Protein AF-A0A8T4D9L7-F1 (afdb_monomer)

Secondary structure (DSSP, 8-state):
--EEEEE-TTS-EEEEES--SS-S-EEEE-HHHHHHHHHH--HHHHHHHHHTTSEEEE--SHHHHHHHHHHHHT--

Solvent-accessible surface area (backbone atoms only — not comparable to full-atom values): 4511 Å² total; per-residue (Å²): 141,54,66,37,76,47,79,46,94,88,72,49,74,46,83,41,83,40,81,64,95,79,53,43,58,46,79,50,57,54,69,68,57,53,49,50,48,68,70,66,30,41,37,67,58,48,53,48,37,44,72,74,59,57,30,48,78,48,49,85,32,72,68,23,43,54,51,53,52,53,54,53,69,72,27,96

Mean predicted aligned error: 3.5 Å

Sequence (76 aa):
ECYHFIFQKDGSVVLCPGLHSKPDVNLTGAYDEVLHLLQTRDKKLFELDQRIGKITITTPTFKGREAVIKLREMFL

Foldseek 3Di:
DDWDWDQDPVRDIDIDPDDDPDDQKDKDADPVLVVVCLVQLALVSVVVCCVVVNMDMDGPDPVSVVVVVVSSVSRD

pLDDT: mean 91.27, std 4.41, range [70.88, 96.81]

Nearest PDB structures (foldseek):
  6h6o-assembly1_A  TM=7.128E-01  e=3.224E-02  Escherichia coli K-12
  3cnu-assembly1_A-2  TM=6.927E-01  e=1.713E-01  Archaeoglobus fulgidus DSM 4304
  8rja-assembly2_E  TM=4.919E-01  e=5.528E+00  Candidatus Methanoperedenaceae archaeon GB50

Structure (mmCIF, N/CA/C/O backbone):
data_AF-A0A8T4D9L7-F1
#
_entry.id   AF-A0A8T4D9L7-F1
#
loop_
_atom_site.group_PDB
_atom_site.id
_atom_site.type_symbol
_atom_site.label_atom_id
_atom_site.label_alt_id
_atom_site.label_comp_id
_atom_site.label_asym_id
_atom_site.label_entity_id
_atom_site.label_seq_id
_atom_site.pdbx_PDB_ins_code
_atom_site.Cartn_x
_atom_site.Cartn_y
_atom_site.Cartn_z
_atom_site.occupancy
_atom_site.B_iso_or_equiv
_atom_site.auth_seq_id
_atom_site.auth_comp_id
_atom_site.auth_asym_id
_atom_site.auth_atom_id
_atom_site.pdbx_PDB_model_num
ATOM 1 N N . GLU A 1 1 ? -8.206 -11.331 -5.469 1.00 75.81 1 GLU A N 1
ATOM 2 C CA . GLU A 1 1 ? -7.290 -11.002 -6.584 1.00 75.81 1 GLU A CA 1
ATOM 3 C C . GLU A 1 1 ? -6.273 -9.980 -6.103 1.00 75.81 1 GLU A C 1
ATOM 5 O O . GLU A 1 1 ? -6.594 -9.227 -5.192 1.00 75.81 1 GLU A O 1
ATOM 10 N N . CYS A 1 2 ? -5.069 -9.971 -6.672 1.00 86.88 2 CYS A N 1
ATOM 11 C CA . CYS A 1 2 ? -4.027 -9.001 -6.330 1.00 86.88 2 CYS A CA 1
ATOM 12 C C . CYS A 1 2 ? -3.668 -8.198 -7.573 1.00 86.88 2 CYS A C 1
ATOM 14 O O . CYS A 1 2 ? -3.669 -8.742 -8.677 1.00 86.88 2 CYS A O 1
ATOM 16 N N . TYR 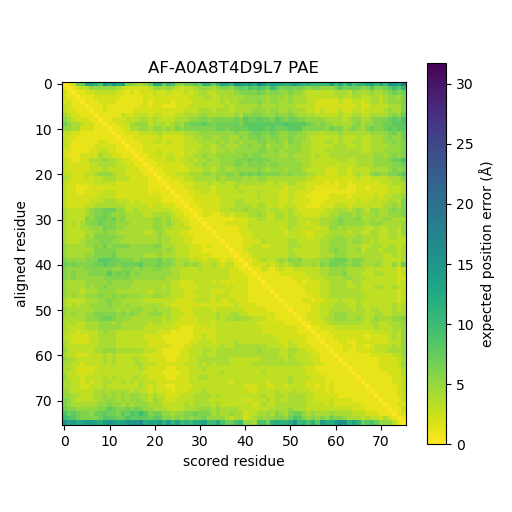A 1 3 ? -3.325 -6.934 -7.373 1.00 92.31 3 TYR A N 1
ATOM 17 C CA . TYR A 1 3 ? -2.932 -6.016 -8.430 1.00 92.31 3 TYR A CA 1
ATOM 18 C C . TYR A 1 3 ? -1.762 -5.168 -7.947 1.00 92.31 3 TYR A C 1
ATOM 20 O O . TYR A 1 3 ? -1.597 -4.958 -6.743 1.00 92.31 3 TYR A O 1
ATOM 28 N N . HIS A 1 4 ? -0.973 -4.649 -8.878 1.00 94.44 4 HIS A N 1
ATOM 29 C CA . HIS A 1 4 ? 0.032 -3.644 -8.570 1.00 94.44 4 HIS A CA 1
ATOM 30 C C . HIS A 1 4 ? 0.003 -2.504 -9.579 1.00 94.44 4 HIS A C 1
ATOM 32 O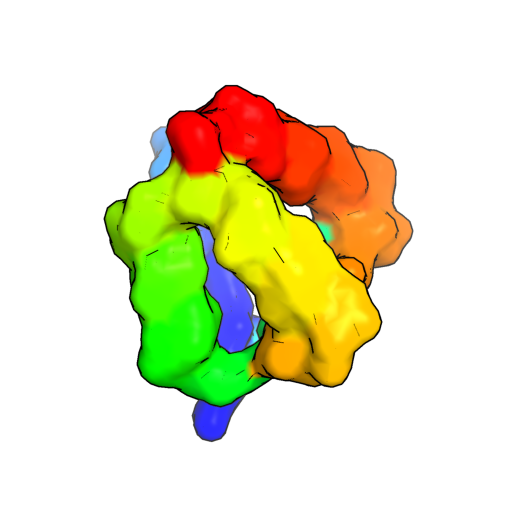 O . HIS A 1 4 ? -0.332 -2.683 -10.751 1.00 94.44 4 HIS A O 1
ATOM 38 N N . PHE A 1 5 ? 0.380 -1.328 -9.090 1.00 94.62 5 PHE A N 1
ATOM 39 C CA . PHE A 1 5 ? 0.464 -0.105 -9.870 1.00 94.62 5 PHE A CA 1
ATOM 40 C C . PHE A 1 5 ? 1.929 0.280 -10.057 1.00 94.62 5 PHE A C 1
ATOM 42 O O . PHE A 1 5 ? 2.700 0.292 -9.094 1.00 94.62 5 PHE A O 1
ATOM 49 N N . ILE A 1 6 ? 2.307 0.619 -11.286 1.00 95.06 6 ILE A N 1
ATOM 50 C CA . ILE A 1 6 ? 3.631 1.151 -11.613 1.00 95.06 6 ILE A CA 1
ATOM 51 C C . ILE A 1 6 ? 3.463 2.608 -12.029 1.00 95.06 6 ILE A C 1
ATOM 53 O O . ILE A 1 6 ? 2.892 2.898 -13.077 1.00 95.06 6 ILE A O 1
ATOM 57 N N . PHE A 1 7 ? 3.980 3.514 -11.201 1.00 93.06 7 PHE A N 1
ATOM 58 C CA . PHE A 1 7 ? 4.019 4.948 -11.476 1.00 93.06 7 PHE A CA 1
ATOM 59 C C . PHE A 1 7 ? 5.274 5.272 -12.285 1.00 93.06 7 PHE A C 1
ATOM 61 O O . PHE A 1 7 ? 6.399 5.074 -11.811 1.00 93.06 7 PHE A O 1
ATOM 68 N N . GLN A 1 8 ? 5.082 5.747 -13.510 1.00 94.12 8 GLN A N 1
ATOM 69 C CA . GLN A 1 8 ? 6.159 6.065 -14.435 1.00 94.12 8 GLN A CA 1
ATOM 70 C C . GLN A 1 8 ? 6.634 7.515 -14.275 1.00 94.12 8 GLN A C 1
ATOM 72 O O . GLN A 1 8 ? 5.961 8.364 -13.692 1.00 94.12 8 GLN A O 1
ATOM 77 N N . LYS A 1 9 ? 7.831 7.810 -14.795 1.00 91.56 9 LYS A N 1
ATOM 78 C CA . LYS A 1 9 ? 8.428 9.155 -14.714 1.00 91.56 9 LYS A CA 1
ATOM 79 C C . LYS A 1 9 ? 7.659 10.207 -15.516 1.00 91.56 9 LYS A C 1
ATOM 81 O O . LYS A 1 9 ? 7.758 11.383 -15.189 1.00 91.56 9 LYS A O 1
ATOM 86 N N . ASP A 1 10 ? 6.928 9.789 -16.544 1.00 94.06 10 ASP A N 1
ATOM 87 C CA . ASP A 1 10 ? 6.081 10.651 -17.373 1.00 94.06 10 ASP A CA 1
ATOM 88 C C . ASP A 1 10 ? 4.714 10.951 -16.727 1.00 94.06 10 ASP A C 1
ATOM 90 O O . ASP A 1 10 ? 3.897 11.659 -17.308 1.00 94.06 10 ASP A O 1
ATOM 94 N N . GLY A 1 11 ? 4.468 10.431 -15.519 1.00 91.44 11 GLY A N 1
ATOM 95 C CA . GLY A 1 11 ? 3.216 10.598 -14.786 1.00 91.44 11 GLY A CA 1
ATOM 96 C C . GLY A 1 11 ? 2.148 9.558 -15.126 1.00 91.44 11 GLY A C 1
ATOM 97 O O . GLY A 1 11 ? 1.092 9.562 -14.493 1.00 91.44 11 GLY A O 1
ATOM 98 N N . SER A 1 12 ? 2.402 8.649 -16.071 1.00 95.75 12 SER A N 1
ATOM 99 C CA . SER A 1 12 ? 1.477 7.557 -16.367 1.00 95.75 12 SER A CA 1
ATOM 100 C C . SER A 1 12 ? 1.475 6.495 -15.259 1.00 95.75 12 SER A C 1
ATOM 102 O O . SER A 1 12 ? 2.448 6.318 -14.515 1.00 95.75 12 SER A O 1
ATOM 104 N N . VAL A 1 13 ? 0.354 5.777 -15.138 1.00 95.94 13 VAL A N 1
ATOM 105 C CA . VAL A 1 13 ? 0.184 4.678 -14.182 1.00 95.94 13 VAL A CA 1
ATOM 106 C C . VAL A 1 13 ? -0.227 3.426 -14.936 1.00 95.94 13 VAL A C 1
ATOM 108 O O . VAL A 1 13 ? -1.229 3.423 -15.647 1.00 95.94 13 VAL A O 1
ATOM 111 N N . VAL A 1 14 ? 0.535 2.350 -14.757 1.00 96.81 14 VAL A N 1
ATOM 112 C CA . VAL A 1 14 ? 0.214 1.035 -15.321 1.00 96.81 14 VAL A CA 1
ATOM 113 C C . VAL A 1 14 ? -0.377 0.156 -14.231 1.00 96.81 14 VAL A C 1
ATOM 115 O O . VAL A 1 14 ? 0.234 -0.008 -13.176 1.00 96.81 14 VAL A O 1
ATOM 118 N N . LEU A 1 15 ? -1.552 -0.413 -14.498 1.00 95.56 15 LEU A N 1
ATOM 119 C CA . LEU A 1 15 ? -2.179 -1.437 -13.668 1.00 95.56 15 LEU A CA 1
ATOM 120 C C . LEU A 1 15 ? -1.811 -2.820 -14.208 1.00 95.56 15 LEU A C 1
ATOM 122 O O . LEU A 1 15 ? -2.090 -3.133 -15.364 1.00 95.56 15 LEU A O 1
ATOM 126 N N . CYS A 1 16 ? -1.237 -3.653 -13.349 1.00 95.88 16 CYS A N 1
ATOM 127 C CA . CYS A 1 16 ? -0.859 -5.019 -13.675 1.00 95.88 16 CYS A CA 1
ATOM 128 C C . CYS A 1 16 ? -1.558 -6.007 -12.728 1.00 95.88 16 CYS A C 1
ATOM 130 O O . CYS A 1 16 ? -1.617 -5.754 -11.519 1.00 95.88 16 CYS A O 1
ATOM 132 N N . PRO A 1 17 ? -2.052 -7.152 -13.231 1.00 95.81 17 PRO A N 1
ATOM 133 C CA . PRO A 1 17 ? -2.534 -8.225 -12.374 1.00 95.81 17 PRO A CA 1
ATOM 134 C C . PRO A 1 17 ? -1.370 -8.896 -11.628 1.00 95.81 17 PRO A C 1
ATOM 136 O O . PRO A 1 17 ? -0.237 -8.954 -12.108 1.00 95.81 17 PRO A O 1
ATOM 139 N N . GLY A 1 18 ? -1.666 -9.441 -10.452 1.00 94.12 18 GLY A N 1
ATOM 140 C CA . GLY A 1 18 ? -0.712 -10.148 -9.604 1.00 94.12 18 GLY A CA 1
ATOM 141 C C . GLY A 1 18 ? 0.152 -9.235 -8.731 1.00 94.12 18 GLY A C 1
ATOM 142 O O . GLY A 1 18 ? -0.003 -8.013 -8.691 1.00 94.12 18 GLY A O 1
ATOM 143 N N . LEU A 1 19 ? 1.073 -9.860 -7.996 1.00 92.25 19 LEU A N 1
ATOM 144 C CA . LEU A 1 19 ? 2.011 -9.178 -7.105 1.00 92.25 19 LEU A CA 1
ATOM 145 C C . LEU A 1 19 ? 3.285 -8.782 -7.857 1.00 92.25 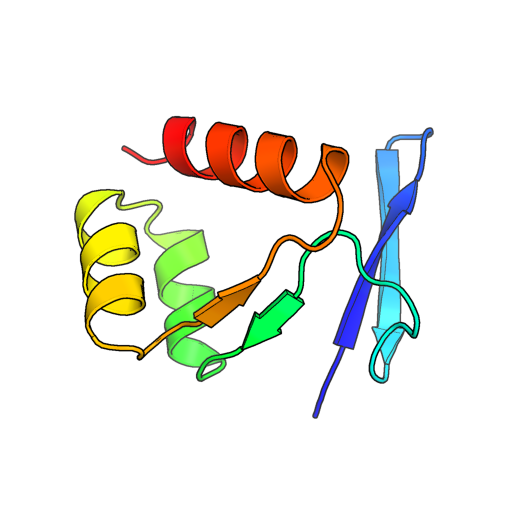19 LEU A C 1
ATOM 147 O O . LEU A 1 19 ? 3.823 -9.563 -8.640 1.00 92.25 19 LEU A O 1
ATOM 151 N N . HIS A 1 20 ? 3.807 -7.592 -7.566 1.00 93.62 20 HIS A N 1
ATOM 152 C CA . HIS A 1 20 ? 5.139 -7.201 -8.017 1.00 93.62 20 HIS A CA 1
ATOM 153 C C . HIS A 1 20 ? 6.207 -7.893 -7.155 1.00 93.62 20 HIS A C 1
ATOM 155 O O . HIS A 1 20 ? 6.044 -8.015 -5.944 1.00 93.62 20 HIS A O 1
ATOM 161 N N . SER A 1 21 ? 7.327 -8.315 -7.748 1.00 93.44 21 SER A N 1
ATOM 162 C CA . SER A 1 21 ? 8.388 -9.046 -7.029 1.00 93.44 21 SER A CA 1
ATOM 163 C C . SER A 1 21 ? 9.187 -8.174 -6.054 1.00 93.44 21 SER A C 1
ATOM 165 O O . SER A 1 21 ? 9.736 -8.672 -5.073 1.00 93.44 21 SER A O 1
ATOM 167 N N . LYS A 1 22 ? 9.269 -6.868 -6.326 1.00 94.38 22 LYS A N 1
ATOM 168 C CA . LYS A 1 22 ? 9.986 -5.873 -5.511 1.00 94.38 22 LYS A CA 1
ATOM 169 C C . LYS A 1 22 ? 9.178 -4.575 -5.421 1.00 94.38 22 LYS A C 1
ATOM 171 O O . LYS A 1 22 ? 9.501 -3.619 -6.123 1.00 94.38 22 LYS A O 1
ATOM 176 N N . PRO A 1 23 ? 8.040 -4.558 -4.711 1.00 95.69 23 PRO A N 1
ATOM 177 C CA . PRO A 1 23 ? 7.199 -3.369 -4.636 1.00 95.69 23 PRO A CA 1
ATOM 178 C C . PRO A 1 23 ? 7.871 -2.288 -3.780 1.00 95.69 23 PRO A C 1
ATOM 180 O O . PRO A 1 23 ? 8.516 -2.605 -2.786 1.00 95.69 23 PRO A O 1
ATOM 183 N N . ASP A 1 24 ? 7.692 -1.013 -4.134 1.00 96.75 24 ASP A N 1
ATOM 184 C CA . ASP A 1 24 ? 8.092 0.111 -3.269 1.00 96.75 24 ASP A CA 1
ATOM 185 C C . ASP A 1 24 ? 7.198 0.183 -2.016 1.00 96.75 24 ASP A C 1
ATOM 187 O O . ASP A 1 24 ? 7.665 0.467 -0.913 1.00 96.75 24 ASP A O 1
ATOM 191 N N . VAL A 1 25 ? 5.905 -0.100 -2.197 1.00 95.44 25 VAL A N 1
ATOM 192 C CA . VAL A 1 25 ? 4.875 -0.125 -1.157 1.00 95.44 25 VAL A CA 1
ATOM 193 C C . VAL A 1 25 ? 4.032 -1.374 -1.364 1.00 95.44 25 VAL A C 1
ATOM 1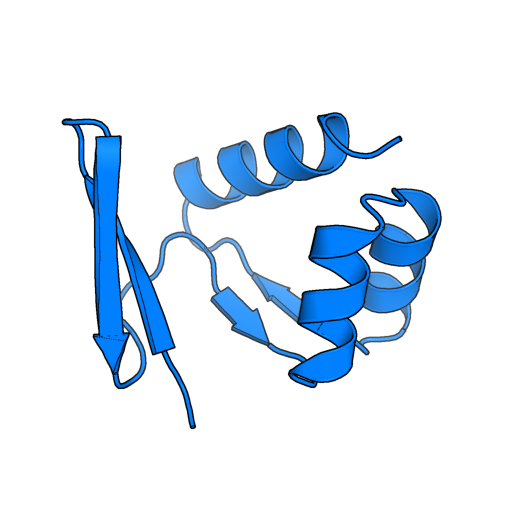95 O O . VAL A 1 25 ? 3.582 -1.630 -2.480 1.00 95.44 25 VAL A O 1
ATOM 198 N N . ASN A 1 26 ? 3.801 -2.133 -0.300 1.00 95.06 26 ASN A N 1
ATOM 199 C CA . ASN A 1 26 ? 2.806 -3.193 -0.290 1.00 95.06 26 ASN A CA 1
ATOM 200 C C . ASN A 1 26 ? 1.643 -2.774 0.609 1.00 95.06 26 ASN A C 1
ATOM 202 O O . ASN A 1 26 ? 1.871 -2.293 1.718 1.00 95.06 26 ASN A O 1
ATOM 206 N N . LEU A 1 27 ? 0.417 -2.961 0.132 1.00 92.19 27 LEU A N 1
ATOM 207 C CA . LEU A 1 27 ? -0.812 -2.674 0.865 1.00 92.19 27 LEU A CA 1
ATOM 208 C C . LEU A 1 27 ? -1.679 -3.928 0.849 1.00 92.19 27 LEU A C 1
ATOM 210 O O . LEU A 1 27 ? -1.929 -4.508 -0.204 1.00 92.19 27 LEU A O 1
ATOM 214 N N . THR A 1 28 ? -2.141 -4.328 2.025 1.00 92.00 28 THR A N 1
ATOM 215 C CA . THR A 1 28 ? -3.060 -5.453 2.212 1.00 92.00 28 THR A CA 1
ATOM 216 C C . THR A 1 28 ? -4.219 -5.004 3.093 1.00 92.00 28 THR A C 1
ATOM 218 O O . THR A 1 28 ? -4.026 -4.185 3.989 1.00 92.00 28 THR A O 1
ATOM 221 N N . GLY A 1 29 ? -5.416 -5.498 2.806 1.00 91.31 29 GLY A N 1
ATOM 222 C CA . GLY A 1 29 ? -6.663 -5.121 3.472 1.00 91.31 29 GLY A CA 1
ATOM 223 C C . GLY A 1 29 ? -7.857 -5.540 2.617 1.00 91.31 29 GLY A C 1
ATOM 224 O O . GLY A 1 29 ? -7.667 -5.970 1.471 1.00 91.31 29 GLY A O 1
ATOM 225 N N . ALA A 1 30 ? -9.072 -5.433 3.152 1.00 90.50 30 ALA A N 1
ATOM 226 C CA . ALA A 1 30 ? -10.261 -5.663 2.342 1.00 90.50 30 ALA A CA 1
ATOM 227 C C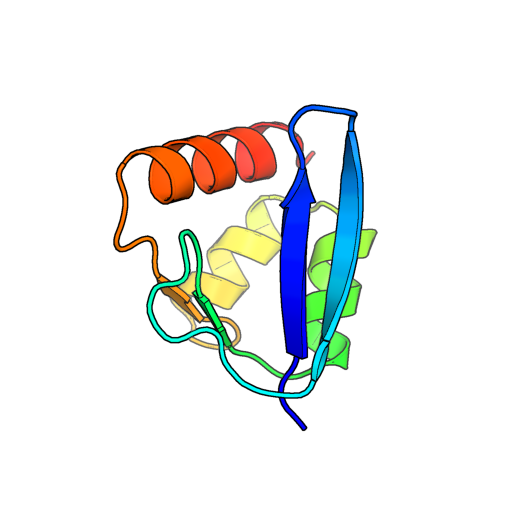 . ALA A 1 30 ? -10.436 -4.528 1.314 1.00 90.50 30 ALA A C 1
ATOM 229 O O . ALA A 1 30 ? -10.044 -3.381 1.540 1.00 90.50 30 ALA A O 1
ATOM 230 N N . TYR A 1 31 ? -10.974 -4.861 0.140 1.00 87.94 31 TYR A N 1
ATOM 231 C CA . TYR A 1 31 ? -11.069 -3.927 -0.986 1.00 87.94 31 TYR A CA 1
ATOM 232 C C . TYR A 1 31 ? -11.901 -2.681 -0.649 1.00 87.94 31 TYR A C 1
ATOM 234 O O . TYR A 1 31 ? -11.493 -1.558 -0.938 1.00 87.94 31 TYR A O 1
ATOM 242 N N . ASP A 1 32 ? -13.055 -2.894 -0.027 1.00 90.00 32 ASP A N 1
ATOM 243 C CA . ASP A 1 32 ? -13.987 -1.866 0.427 1.00 90.00 32 ASP A CA 1
ATOM 244 C C . ASP A 1 32 ? -13.360 -0.946 1.479 1.00 90.00 32 ASP A C 1
ATOM 246 O O . ASP A 1 32 ? -13.518 0.271 1.405 1.00 90.00 32 ASP A O 1
ATOM 250 N N . GLU A 1 33 ? -12.584 -1.504 2.403 1.00 87.44 33 GLU A N 1
ATOM 251 C CA . GLU A 1 33 ? -11.883 -0.748 3.443 1.00 87.44 33 GLU A CA 1
ATOM 252 C C . GLU A 1 33 ? -10.783 0.140 2.858 1.00 87.44 33 GLU A C 1
ATOM 254 O O . GLU A 1 33 ? -10.714 1.333 3.162 1.00 87.44 33 GLU A O 1
ATOM 259 N N . VAL A 1 34 ? -9.952 -0.421 1.973 1.00 87.94 34 VAL A N 1
ATOM 260 C CA . VAL A 1 34 ? -8.903 0.330 1.271 1.00 87.94 34 VAL A CA 1
ATOM 261 C C . VAL A 1 34 ? -9.519 1.444 0.426 1.00 87.94 34 VAL A C 1
ATOM 263 O O . VAL A 1 34 ? -9.039 2.577 0.462 1.00 87.94 34 VAL A O 1
ATOM 266 N N . LEU A 1 35 ? -10.595 1.150 -0.308 1.00 88.69 35 LEU A N 1
ATOM 267 C CA . LEU A 1 35 ? -11.289 2.139 -1.126 1.00 88.69 35 LEU A CA 1
ATOM 268 C C . LEU A 1 35 ? -11.879 3.262 -0.264 1.00 88.69 35 LEU A C 1
ATOM 270 O O . LEU A 1 35 ? -11.670 4.437 -0.569 1.00 88.69 35 LEU A O 1
ATOM 274 N N . HIS A 1 36 ? -12.566 2.913 0.825 1.00 87.69 36 HIS A N 1
ATOM 275 C CA . HIS A 1 36 ? -13.163 3.875 1.746 1.00 87.69 36 HIS A CA 1
ATOM 276 C C . HIS A 1 36 ? -12.114 4.815 2.351 1.00 87.69 36 HIS A C 1
ATOM 278 O O . HIS A 1 36 ? -12.307 6.030 2.395 1.00 87.69 36 HIS A O 1
ATOM 284 N N . LEU A 1 37 ? -10.971 4.272 2.761 1.00 85.62 37 LEU A N 1
ATOM 285 C CA . LEU A 1 37 ? -9.865 5.032 3.334 1.00 85.62 37 LEU A CA 1
ATOM 286 C C . LEU A 1 37 ? -9.217 5.985 2.317 1.00 85.62 37 LEU A C 1
ATOM 288 O O . LEU A 1 37 ? -8.934 7.138 2.645 1.00 85.62 37 LEU A O 1
ATOM 292 N N . LEU A 1 38 ? -9.036 5.551 1.066 1.00 84.75 38 LEU A N 1
ATOM 293 C CA . LEU A 1 38 ? -8.510 6.410 -0.001 1.00 84.75 38 LEU A CA 1
ATOM 294 C C . LEU A 1 38 ? -9.494 7.518 -0.413 1.00 84.75 38 LEU A C 1
ATOM 296 O O . LEU A 1 38 ? -9.059 8.603 -0.797 1.00 84.75 38 LEU A O 1
ATOM 300 N N . GLN A 1 39 ? -10.803 7.262 -0.336 1.00 89.38 39 GLN A N 1
ATOM 301 C CA . GLN A 1 39 ? -11.846 8.231 -0.690 1.00 89.38 39 GLN A CA 1
ATOM 302 C C . GLN A 1 39 ? -12.091 9.269 0.403 1.00 89.38 39 GLN A C 1
ATOM 304 O O . GLN A 1 39 ? -12.193 10.458 0.105 1.00 89.38 39 GLN A O 1
ATOM 309 N N . THR A 1 40 ? -12.195 8.830 1.659 1.00 89.56 40 THR A N 1
ATOM 310 C CA . THR A 1 40 ? -12.454 9.726 2.796 1.00 89.56 40 THR A CA 1
ATOM 311 C C . THR A 1 40 ? -11.268 10.629 3.087 1.00 89.56 40 THR A C 1
ATOM 313 O O . THR A 1 40 ? -11.472 11.767 3.503 1.00 89.56 40 THR A O 1
ATOM 316 N N . ARG A 1 41 ? -10.040 10.143 2.838 1.00 87.38 41 ARG A N 1
ATOM 317 C CA . ARG A 1 41 ? -8.795 10.862 3.141 1.00 87.38 41 ARG A CA 1
ATOM 318 C C . ARG A 1 41 ? -8.747 11.334 4.599 1.00 87.38 41 ARG A C 1
ATOM 320 O O . ARG A 1 41 ? -8.184 12.388 4.871 1.00 87.38 41 ARG A O 1
ATOM 327 N N . ASP A 1 42 ? -9.348 10.572 5.515 1.00 90.25 42 ASP A N 1
ATOM 328 C CA . ASP A 1 42 ? -9.343 10.852 6.952 1.00 90.25 42 ASP A CA 1
ATOM 329 C C . ASP A 1 42 ? -8.076 10.262 7.575 1.00 90.25 42 ASP A C 1
ATOM 331 O O . ASP A 1 42 ? -7.854 9.043 7.573 1.00 90.25 42 ASP A O 1
ATOM 335 N N . LYS A 1 43 ? -7.224 11.135 8.116 1.00 88.81 43 LYS A N 1
ATOM 336 C CA . LYS A 1 43 ? -5.947 10.718 8.698 1.00 88.81 43 LYS A CA 1
ATOM 337 C C . LYS A 1 43 ? -6.119 9.864 9.956 1.00 88.81 43 LYS A C 1
ATOM 339 O O . LYS A 1 43 ? -5.377 8.899 10.147 1.00 88.81 43 LYS A O 1
ATOM 344 N N . LYS A 1 44 ? -7.084 10.193 10.818 1.00 90.56 44 LYS A N 1
ATOM 345 C CA . LYS A 1 44 ? -7.313 9.471 12.080 1.00 90.56 44 LYS A CA 1
ATOM 346 C C . LYS A 1 44 ? -7.860 8.078 11.813 1.00 90.56 44 LYS A C 1
ATOM 348 O O . LYS A 1 44 ? -7.441 7.127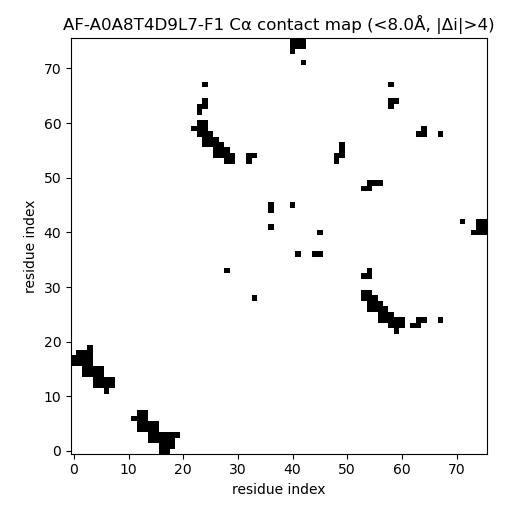 12.471 1.00 90.56 44 LYS A O 1
ATOM 353 N N . LEU A 1 45 ? -8.763 7.959 10.841 1.00 89.31 45 LEU A N 1
ATOM 354 C CA . LEU A 1 45 ? -9.284 6.671 10.401 1.00 89.31 45 LEU A CA 1
ATOM 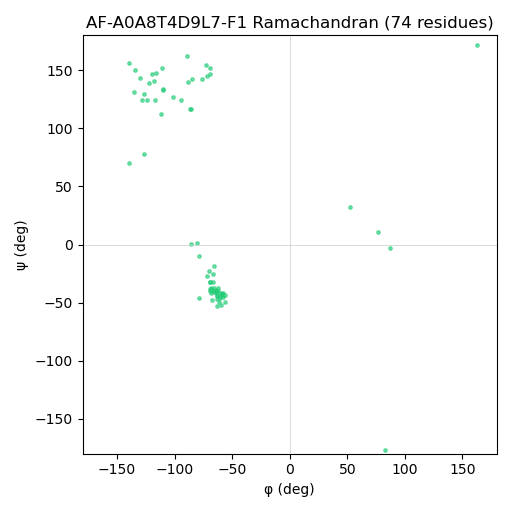355 C C . LEU A 1 45 ? -8.172 5.809 9.805 1.00 89.31 45 LEU A C 1
ATOM 357 O O . LEU A 1 45 ? -8.049 4.644 10.168 1.00 89.31 45 LEU A O 1
ATOM 361 N N . PHE A 1 46 ? -7.314 6.392 8.963 1.00 88.19 46 PHE A N 1
ATOM 362 C CA . PHE A 1 46 ? -6.156 5.692 8.411 1.00 88.19 46 PHE A CA 1
ATOM 363 C C . PHE A 1 46 ? -5.244 5.131 9.510 1.00 88.19 46 PHE A C 1
ATOM 365 O O . PHE A 1 46 ? -4.859 3.961 9.478 1.00 88.19 46 PHE A O 1
ATOM 372 N N . GLU A 1 47 ? -4.890 5.961 10.495 1.00 89.00 47 GLU A N 1
ATOM 373 C CA . GLU A 1 47 ? -4.033 5.559 11.613 1.00 89.00 47 GLU A CA 1
ATOM 374 C C . GLU A 1 47 ? -4.697 4.483 12.484 1.00 89.00 47 GLU A C 1
ATOM 376 O O . GLU A 1 47 ? -4.028 3.538 12.911 1.00 89.00 47 GLU A O 1
ATOM 381 N N . LEU A 1 48 ? -6.008 4.596 12.718 1.00 91.56 48 LEU A N 1
ATOM 382 C CA . LEU A 1 48 ? -6.791 3.604 13.449 1.00 91.56 48 LEU A CA 1
ATOM 383 C C . LEU A 1 48 ? -6.818 2.259 12.718 1.00 91.56 48 LEU A C 1
ATOM 385 O O . LEU A 1 48 ? -6.466 1.251 13.329 1.00 91.56 48 LEU A O 1
ATOM 389 N N . ASP A 1 49 ? -7.192 2.252 11.438 1.00 91.31 49 ASP A N 1
ATOM 390 C CA . ASP A 1 49 ? -7.329 1.044 10.618 1.00 91.31 49 ASP A CA 1
ATOM 391 C C . ASP A 1 49 ? -5.986 0.319 10.473 1.00 91.31 49 ASP A C 1
ATOM 393 O O . ASP A 1 49 ? -5.925 -0.911 10.556 1.00 91.31 49 ASP A O 1
ATOM 397 N N . GLN A 1 50 ? -4.886 1.067 10.357 1.00 89.56 50 GLN A N 1
ATOM 398 C CA . GLN A 1 50 ? -3.551 0.480 10.384 1.00 89.56 50 GLN A CA 1
ATOM 399 C C . GLN A 1 50 ? -3.190 -0.092 11.762 1.00 89.56 50 GLN A C 1
ATOM 401 O O . GLN A 1 50 ? -2.604 -1.171 11.848 1.00 89.56 50 GLN A O 1
ATOM 406 N N . ARG A 1 51 ? -3.529 0.605 12.853 1.00 91.69 51 ARG A N 1
ATOM 407 C CA . ARG A 1 51 ? -3.219 0.157 14.220 1.00 91.69 51 ARG A CA 1
ATOM 408 C C . ARG A 1 51 ? -3.959 -1.126 14.596 1.00 91.69 51 ARG A C 1
ATOM 410 O O . ARG A 1 51 ? -3.391 -1.955 15.298 1.00 91.69 51 ARG A O 1
ATOM 417 N N . ILE A 1 52 ? -5.207 -1.283 14.154 1.00 93.12 52 ILE A N 1
ATOM 418 C CA . ILE A 1 52 ? -6.016 -2.484 14.423 1.00 93.12 52 ILE A CA 1
ATOM 419 C C . ILE A 1 52 ? -5.773 -3.612 13.407 1.00 93.12 52 ILE A C 1
ATOM 421 O O . ILE A 1 52 ? -6.396 -4.663 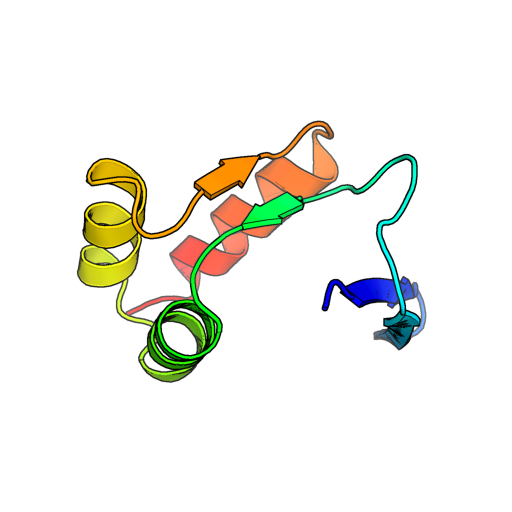13.513 1.00 93.12 52 ILE A O 1
ATOM 425 N N . GLY A 1 53 ? -4.880 -3.409 12.430 1.00 90.00 53 GLY A N 1
ATOM 426 C CA . GLY A 1 53 ? -4.511 -4.417 11.430 1.00 90.00 53 GLY A CA 1
ATOM 427 C C . GLY A 1 53 ? -5.535 -4.626 10.313 1.00 90.00 53 GLY A C 1
ATOM 428 O O . GLY A 1 53 ? -5.394 -5.566 9.537 1.00 90.00 53 GLY A O 1
ATOM 429 N N . LYS A 1 54 ? -6.542 -3.754 10.213 1.00 91.62 54 LYS A N 1
ATOM 430 C CA . LYS A 1 54 ? -7.568 -3.781 9.163 1.00 91.62 54 LYS A CA 1
ATOM 431 C C . LYS A 1 54 ? -6.957 -3.508 7.787 1.00 91.62 54 LYS A C 1
ATOM 433 O O . LYS A 1 54 ? -7.215 -4.220 6.822 1.00 91.62 54 LYS A O 1
ATOM 438 N N . ILE A 1 55 ? -6.026 -2.555 7.743 1.00 91.38 55 ILE A N 1
ATOM 439 C CA . ILE A 1 55 ? -5.072 -2.423 6.644 1.00 91.38 55 ILE A CA 1
ATOM 440 C C . ILE A 1 55 ? -3.646 -2.635 7.149 1.00 91.38 55 ILE A C 1
ATOM 442 O O . ILE A 1 55 ? -3.295 -2.268 8.268 1.00 91.38 55 ILE A O 1
ATOM 446 N N . THR A 1 56 ? -2.786 -3.189 6.303 1.00 93.06 56 THR A N 1
ATOM 447 C CA . THR A 1 56 ? -1.351 -3.304 6.570 1.00 93.06 56 THR A CA 1
ATOM 448 C C . THR A 1 56 ? -0.569 -2.741 5.397 1.00 93.06 56 THR A C 1
ATOM 450 O O . THR A 1 56 ? -0.733 -3.181 4.259 1.00 93.06 56 THR A O 1
ATOM 453 N N . ILE A 1 57 ? 0.303 -1.774 5.693 1.00 92.44 57 ILE A N 1
ATOM 454 C CA . ILE A 1 57 ? 1.185 -1.125 4.723 1.00 92.44 57 ILE A CA 1
ATOM 455 C C . ILE A 1 57 ? 2.632 -1.413 5.096 1.00 92.44 57 ILE A C 1
ATOM 457 O O . ILE A 1 57 ? 3.067 -1.084 6.201 1.00 92.44 57 ILE A O 1
ATOM 461 N N . THR A 1 58 ? 3.394 -1.970 4.158 1.00 94.31 58 THR A N 1
ATOM 462 C CA . THR A 1 58 ? 4.841 -2.152 4.297 1.00 94.31 58 THR A CA 1
ATOM 463 C C . THR A 1 58 ? 5.585 -1.366 3.226 1.00 94.31 58 THR A C 1
ATOM 465 O O . THR A 1 58 ? 5.151 -1.258 2.080 1.00 94.31 58 THR A O 1
ATOM 468 N N . THR A 1 59 ? 6.709 -0.770 3.617 1.00 96.25 59 THR A N 1
ATOM 469 C CA . THR A 1 59 ? 7.518 0.115 2.768 1.00 96.25 59 THR A CA 1
ATOM 470 C C . THR A 1 59 ? 8.967 -0.373 2.746 1.00 96.25 59 THR A C 1
ATOM 472 O O . THR A 1 59 ? 9.817 0.147 3.472 1.00 96.25 59 THR A O 1
ATOM 475 N N . PRO A 1 60 ? 9.269 -1.4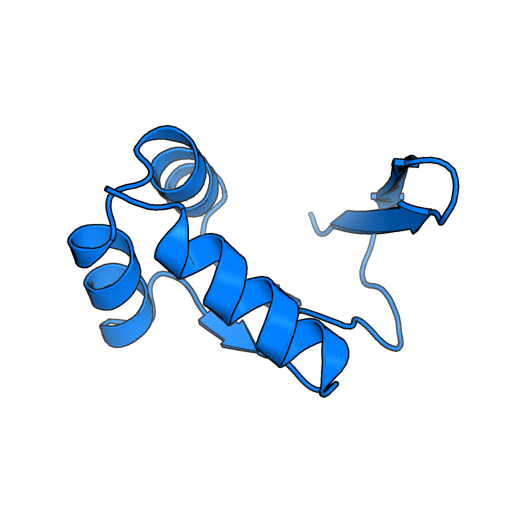28 1.965 1.00 94.81 60 PRO A N 1
ATOM 476 C CA . PRO A 1 60 ? 10.603 -2.031 1.930 1.00 94.81 60 PRO A CA 1
ATOM 477 C C . PRO A 1 60 ? 11.676 -1.099 1.348 1.00 94.81 60 PRO A C 1
ATOM 479 O O . PRO A 1 60 ? 12.862 -1.328 1.577 1.00 94.81 60 PRO A O 1
ATOM 482 N N . THR A 1 61 ? 11.292 -0.048 0.615 1.00 96.81 61 THR A N 1
ATOM 483 C CA . THR A 1 61 ? 12.221 0.934 0.043 1.00 96.81 61 THR A CA 1
ATOM 484 C C . THR A 1 61 ? 12.082 2.299 0.719 1.00 96.81 61 THR A C 1
ATOM 486 O O . THR A 1 61 ? 11.007 2.685 1.185 1.00 96.81 61 THR A O 1
ATOM 489 N N . PHE A 1 62 ? 13.172 3.075 0.738 1.00 96.06 62 PHE A N 1
ATOM 490 C CA . PHE A 1 62 ? 13.154 4.464 1.216 1.00 96.06 62 PHE A CA 1
ATOM 491 C C . PHE A 1 62 ? 12.129 5.310 0.446 1.00 96.06 62 PHE A C 1
ATOM 493 O O . PHE A 1 62 ? 11.338 6.035 1.042 1.00 96.06 62 PHE A O 1
ATOM 500 N N . LYS A 1 63 ? 12.081 5.139 -0.880 1.00 94.25 63 LYS A N 1
ATOM 501 C CA . LYS A 1 63 ? 11.112 5.805 -1.757 1.00 94.25 63 LYS A CA 1
ATOM 502 C C . LYS A 1 63 ? 9.667 5.471 -1.374 1.00 94.25 63 LYS A C 1
ATOM 504 O O . LYS A 1 63 ? 8.831 6.368 -1.331 1.00 94.25 63 LYS A O 1
ATOM 509 N N . GLY A 1 64 ? 9.375 4.206 -1.069 1.00 95.56 64 GLY A N 1
ATOM 510 C CA . GLY A 1 64 ? 8.057 3.793 -0.593 1.00 95.56 64 GLY A CA 1
ATOM 511 C C . GLY A 1 64 ? 7.681 4.428 0.743 1.00 95.56 64 GLY A C 1
ATOM 512 O O . GLY A 1 64 ? 6.549 4.876 0.914 1.00 95.56 64 GLY A O 1
ATOM 513 N N . ARG A 1 65 ? 8.635 4.530 1.678 1.00 95.31 65 ARG A N 1
ATOM 514 C CA . ARG A 1 65 ? 8.422 5.190 2.975 1.00 95.31 65 ARG A CA 1
ATOM 515 C C . ARG A 1 65 ? 8.060 6.664 2.800 1.00 95.31 65 ARG A C 1
ATOM 517 O O . ARG A 1 65 ? 7.047 7.098 3.340 1.00 95.31 65 ARG A O 1
ATOM 524 N N . GLU A 1 66 ? 8.840 7.391 2.006 1.00 95.38 66 GLU A N 1
ATOM 525 C CA . GLU A 1 66 ? 8.583 8.798 1.675 1.00 95.38 66 GLU A CA 1
ATOM 526 C C . GLU A 1 66 ? 7.213 8.992 1.011 1.00 95.38 66 GLU A C 1
ATOM 528 O O . GLU A 1 66 ? 6.479 9.920 1.348 1.00 95.38 66 GLU A O 1
ATOM 533 N N . ALA A 1 67 ? 6.832 8.096 0.094 1.00 91.62 67 ALA A N 1
ATOM 534 C CA . ALA A 1 67 ? 5.536 8.157 -0.577 1.00 91.62 67 ALA A CA 1
ATOM 535 C C . ALA A 1 67 ? 4.362 7.999 0.405 1.00 91.62 67 ALA A C 1
ATOM 537 O O . ALA A 1 67 ? 3.397 8.757 0.331 1.00 91.62 67 ALA A O 1
ATOM 538 N N . VAL A 1 68 ? 4.451 7.055 1.349 1.00 90.75 68 VAL A N 1
ATOM 539 C CA . VAL A 1 68 ? 3.398 6.839 2.357 1.00 90.75 68 VAL A CA 1
ATOM 540 C C . VAL A 1 68 ? 3.314 8.002 3.346 1.00 90.75 68 VAL A C 1
ATOM 542 O O . VAL A 1 68 ? 2.209 8.381 3.728 1.00 90.75 68 VAL A O 1
ATOM 545 N N . ILE A 1 69 ? 4.444 8.597 3.744 1.00 91.19 69 ILE A N 1
ATOM 546 C CA . ILE A 1 69 ? 4.449 9.796 4.599 1.00 91.19 69 ILE A CA 1
ATOM 547 C C . ILE A 1 69 ? 3.707 10.938 3.899 1.00 91.19 69 ILE A C 1
ATOM 549 O O . ILE A 1 69 ? 2.742 11.459 4.454 1.00 91.19 69 ILE A O 1
ATOM 553 N N . LYS A 1 70 ? 4.072 11.244 2.649 1.00 89.75 70 LYS A N 1
ATOM 554 C CA . LYS A 1 70 ? 3.416 12.298 1.860 1.00 89.75 70 LYS A CA 1
ATOM 555 C C . LYS A 1 70 ? 1.926 12.037 1.665 1.00 89.75 70 LYS A C 1
ATOM 557 O O . LYS A 1 70 ? 1.125 12.953 1.802 1.00 89.75 70 LYS A O 1
ATOM 562 N N . LEU A 1 71 ? 1.534 10.789 1.393 1.00 86.12 71 LEU A N 1
ATOM 563 C CA . LEU A 1 71 ? 0.121 10.417 1.275 1.00 86.12 71 LEU A CA 1
ATOM 564 C C . LEU A 1 71 ? -0.657 10.741 2.559 1.00 86.12 71 LEU A C 1
ATOM 566 O O . LEU A 1 71 ? -1.737 11.318 2.489 1.00 86.12 71 LEU A O 1
ATOM 570 N N . ARG A 1 72 ? -0.098 10.410 3.728 1.00 85.19 72 ARG A N 1
ATOM 571 C CA . ARG A 1 72 ? -0.724 10.700 5.028 1.00 85.19 72 ARG A CA 1
ATOM 572 C C . ARG A 1 72 ? -0.797 12.193 5.329 1.00 85.19 72 ARG A C 1
ATOM 574 O O . ARG A 1 72 ? -1.726 12.628 5.995 1.00 85.19 72 ARG A O 1
ATOM 581 N N . GLU A 1 73 ? 0.172 12.975 4.869 1.00 87.69 73 GLU A N 1
ATOM 582 C CA . GLU A 1 73 ? 0.149 14.439 4.989 1.00 87.69 73 GLU A CA 1
ATOM 583 C C . GLU A 1 73 ? -0.906 15.086 4.082 1.00 87.69 73 GLU A C 1
ATOM 585 O O . GLU A 1 73 ? -1.373 16.181 4.375 1.00 87.69 73 GLU A O 1
ATOM 590 N N . MET A 1 74 ? -1.318 14.407 3.006 1.00 84.19 74 MET A N 1
ATOM 591 C CA . MET A 1 74 ? -2.420 14.851 2.147 1.00 84.19 74 MET A CA 1
ATOM 592 C C . MET A 1 74 ? -3.808 14.544 2.729 1.00 84.19 74 MET A C 1
ATOM 594 O O . MET A 1 74 ? -4.807 14.962 2.136 1.00 84.19 74 MET A O 1
ATOM 598 N N . PHE A 1 75 ? -3.904 13.762 3.802 1.00 86.50 75 PHE A N 1
ATOM 599 C CA . PHE A 1 75 ? -5.173 13.427 4.448 1.00 86.50 75 PHE A CA 1
ATOM 600 C C . PHE A 1 75 ? -5.554 14.537 5.435 1.00 86.50 75 PHE A C 1
ATOM 602 O O . PHE A 1 75 ? -4.674 15.135 6.058 1.00 86.50 75 PHE A O 1
ATOM 609 N N . LEU A 1 76 ? -6.852 14.844 5.511 1.00 70.88 76 LEU A N 1
ATOM 610 C CA . LEU A 1 76 ? -7.409 15.914 6.346 1.00 70.88 76 LEU A CA 1
ATOM 611 C C . LEU A 1 76 ? -7.610 15.448 7.796 1.00 70.88 76 LEU A C 1
ATOM 613 O O . LEU A 1 76 ? -7.825 14.231 8.021 1.00 70.88 76 LEU A O 1
#

Radius of gyration: 12.66 Å; Cα contacts (8 Å, |Δi|>4): 83; chains: 1; bounding box: 27×27×32 Å